Protein AF-A0A285BYW1-F1 (afdb_monomer_lite)

Radius of gyration: 15.62 Å; chains: 1; bounding box: 42×23×35 Å

Sequence (53 aa):
MELAQHNQAISAEKTNLSVYTQKQLDLIAKELNERPRKTLNFLSPMEKILAVL

Organism: NCBI:txid44577

Secondary structure (DSSP, 8-state):
------------TT--GGGS-HHHHHHHHHHHHHS--GGGTT--HHHHHHTT-

pLDDT: mean 82.76, std 20.57, range [39.09, 98.31]

Structure (mmCIF, N/CA/C/O backbone):
data_AF-A0A285BYW1-F1
#
_entry.id   AF-A0A285BYW1-F1
#
loop_
_atom_site.group_PDB
_atom_site.id
_atom_site.type_symbol
_atom_site.label_atom_id
_atom_site.label_alt_id
_atom_site.label_comp_id
_atom_site.label_asym_id
_atom_site.label_entity_id
_atom_site.label_seq_id
_atom_site.pdbx_PDB_ins_code
_atom_site.Cartn_x
_atom_site.Cartn_y
_atom_site.Cartn_z
_atom_site.occupancy
_atom_site.B_iso_or_equiv
_atom_site.auth_seq_id
_atom_site.auth_comp_id
_atom_site.auth_asym_id
_atom_site.auth_atom_id
_atom_site.pdbx_PDB_model_num
ATOM 1 N N . MET A 1 1 ? -29.499 -14.280 9.211 1.00 39.09 1 MET A N 1
ATOM 2 C CA . MET A 1 1 ? -28.382 -15.033 8.610 1.00 39.09 1 MET A CA 1
ATOM 3 C C . MET A 1 1 ? -27.111 -14.400 9.134 1.00 39.09 1 MET A C 1
ATOM 5 O O . MET A 1 1 ? -26.822 -13.254 8.825 1.00 39.09 1 MET A O 1
ATOM 9 N N . GLU A 1 2 ? -26.512 -15.084 10.092 1.00 45.19 2 GLU A N 1
ATOM 10 C CA . GLU A 1 2 ? -25.505 -14.600 11.029 1.00 45.19 2 GLU A CA 1
ATOM 11 C C . GLU A 1 2 ? -24.118 -14.677 10.376 1.00 45.19 2 GLU A C 1
ATOM 13 O O . GLU A 1 2 ? -23.679 -15.756 9.995 1.00 45.19 2 GLU A O 1
ATOM 18 N N . LEU A 1 3 ? -23.441 -13.539 10.202 1.00 43.75 3 LEU A N 1
ATOM 19 C CA . LEU A 1 3 ? -22.032 -13.494 9.794 1.00 43.75 3 LEU A CA 1
ATOM 20 C C . LEU A 1 3 ? -21.184 -13.141 11.016 1.00 43.75 3 LEU A C 1
ATOM 22 O O . LEU A 1 3 ? -20.589 -12.069 11.099 1.00 43.75 3 LEU A O 1
ATOM 26 N N . ALA A 1 4 ? -21.173 -14.043 11.996 1.00 45.19 4 ALA A N 1
ATOM 27 C CA . ALA A 1 4 ? -20.237 -13.980 13.102 1.00 45.19 4 ALA A CA 1
ATOM 28 C C . ALA A 1 4 ? -19.028 -14.879 12.806 1.00 45.19 4 ALA A C 1
ATOM 30 O O . ALA A 1 4 ? -19.122 -16.099 12.774 1.00 45.19 4 ALA A O 1
ATOM 31 N N . GLN A 1 5 ? -17.884 -14.212 12.643 1.00 50.97 5 GLN A N 1
ATOM 32 C CA . GLN A 1 5 ? -16.621 -14.590 13.278 1.00 50.97 5 GLN A CA 1
ATOM 33 C C . GLN A 1 5 ? -16.000 -15.931 12.859 1.00 50.97 5 GLN A C 1
ATOM 35 O O . GLN A 1 5 ? -16.082 -16.932 13.565 1.00 50.97 5 GLN A O 1
ATOM 40 N N . HIS A 1 6 ? -15.205 -15.902 11.788 1.00 44.38 6 HIS A N 1
ATOM 41 C CA . HIS A 1 6 ? -14.128 -16.874 11.614 1.00 44.38 6 HIS A CA 1
ATOM 42 C C . HIS A 1 6 ? -12.791 -16.159 11.410 1.00 44.38 6 HIS A C 1
ATOM 44 O O . HIS A 1 6 ? -12.317 -16.005 10.293 1.00 44.38 6 HIS A O 1
ATOM 50 N N . ASN A 1 7 ? -12.188 -15.716 12.514 1.00 51.41 7 ASN A N 1
ATOM 51 C CA . ASN A 1 7 ? -10.771 -15.363 12.563 1.00 51.41 7 ASN A CA 1
ATOM 52 C C . ASN A 1 7 ? -10.095 -16.308 13.556 1.00 51.41 7 ASN A C 1
ATOM 54 O O . ASN A 1 7 ? -9.864 -15.961 14.714 1.00 51.41 7 ASN A O 1
ATOM 58 N N . GLN A 1 8 ? -9.825 -17.536 13.111 1.00 46.84 8 GLN A N 1
ATOM 59 C CA . GLN A 1 8 ? -8.952 -18.437 13.850 1.00 46.84 8 GLN A CA 1
ATOM 60 C C . GLN A 1 8 ? -7.493 -18.009 13.651 1.00 46.84 8 GLN A C 1
ATOM 62 O O . GLN A 1 8 ? -6.919 -18.144 12.577 1.00 46.84 8 GLN A O 1
ATOM 67 N N . ALA A 1 9 ? -6.953 -17.447 14.733 1.00 52.56 9 ALA A N 1
ATOM 68 C CA . ALA A 1 9 ? -5.568 -17.508 15.191 1.00 52.56 9 ALA A CA 1
ATOM 69 C C . ALA A 1 9 ? -4.454 -17.456 14.124 1.00 52.56 9 ALA A C 1
ATOM 71 O O . ALA A 1 9 ? -3.849 -18.468 13.777 1.00 52.56 9 ALA A O 1
ATOM 72 N N . ILE A 1 10 ? -4.061 -16.238 13.746 1.00 55.06 10 ILE A N 1
ATOM 73 C CA . ILE A 1 10 ? -2.653 -15.948 13.441 1.00 55.06 10 ILE A CA 1
ATOM 74 C C . ILE A 1 10 ? -2.036 -15.469 14.757 1.00 55.06 10 ILE A C 1
ATOM 76 O O . ILE A 1 10 ? -2.600 -14.593 15.402 1.00 55.06 10 ILE A O 1
ATOM 80 N N . SER A 1 11 ? -0.929 -16.063 15.202 1.00 53.88 11 SER A N 1
ATOM 81 C CA . SER A 1 11 ? -0.214 -15.625 16.411 1.00 53.88 11 SER A CA 1
ATOM 82 C C . SER A 1 11 ? 0.185 -14.144 16.265 1.00 53.88 11 SER A C 1
ATOM 84 O O . SER A 1 11 ? 1.048 -13.798 15.460 1.00 53.88 11 SER A O 1
ATOM 86 N N . ALA A 1 12 ? -0.534 -13.265 16.975 1.00 53.88 12 ALA A N 1
ATOM 87 C CA . ALA A 1 12 ? -0.743 -11.858 16.617 1.00 53.88 12 ALA A CA 1
ATOM 88 C C . ALA A 1 12 ? -0.076 -10.844 17.558 1.00 53.88 12 ALA A C 1
ATOM 90 O O . ALA A 1 12 ? -0.523 -9.700 17.620 1.00 53.88 12 ALA A O 1
ATOM 91 N N . GLU A 1 13 ? 1.000 -11.183 18.271 1.00 55.69 13 GLU A N 1
ATOM 92 C CA . GLU A 1 13 ? 1.625 -10.185 19.159 1.00 55.69 13 GLU A CA 1
ATOM 93 C C . GLU A 1 13 ? 2.258 -8.994 18.405 1.00 55.69 13 GLU A C 1
ATOM 95 O O . GLU A 1 13 ? 2.551 -7.969 19.013 1.00 55.69 13 GLU A O 1
ATOM 100 N N . LYS A 1 14 ? 2.412 -9.062 17.070 1.00 58.47 14 LYS A N 1
ATOM 101 C CA . LYS A 1 14 ? 2.921 -7.944 16.243 1.00 58.47 14 LYS A CA 1
ATOM 102 C C . LYS A 1 14 ? 2.017 -7.494 15.092 1.00 58.47 14 LYS A C 1
ATOM 104 O O . LYS A 1 14 ? 2.429 -6.644 14.304 1.00 58.47 14 LYS A O 1
ATOM 109 N N . THR A 1 15 ? 0.809 -8.035 14.938 1.00 72.38 15 THR A N 1
ATOM 110 C CA . THR A 1 15 ? -0.059 -7.665 13.796 1.00 72.38 15 THR A CA 1
ATOM 111 C C . THR A 1 15 ? -1.538 -7.788 14.141 1.00 72.38 15 THR A C 1
ATOM 113 O O . THR A 1 15 ? -2.334 -8.341 13.387 1.00 72.38 15 THR A O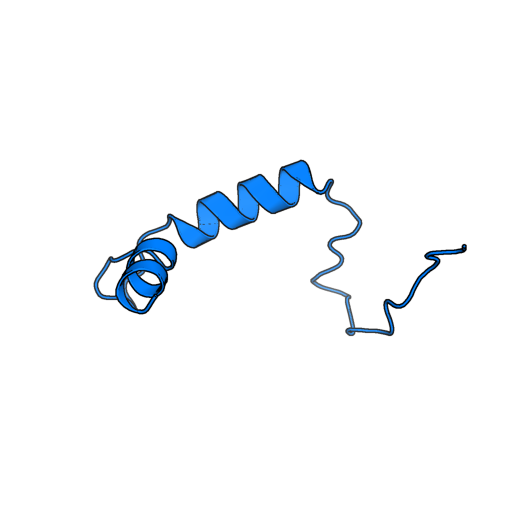 1
ATOM 116 N N . ASN A 1 16 ? -1.932 -7.269 15.303 1.00 84.56 16 ASN A N 1
ATOM 117 C CA . ASN A 1 16 ? -3.346 -7.055 15.563 1.00 84.56 16 ASN A CA 1
ATOM 118 C C . ASN A 1 16 ? -3.850 -5.847 14.750 1.00 84.56 16 ASN A C 1
ATOM 120 O O . ASN A 1 16 ? -3.611 -4.701 15.123 1.00 84.56 16 ASN A O 1
ATOM 124 N N . LEU A 1 17 ? -4.550 -6.106 13.642 1.00 84.38 17 LEU A N 1
ATOM 125 C CA . LEU A 1 17 ? -5.122 -5.064 12.782 1.00 84.38 17 LEU A CA 1
ATOM 126 C C . LEU A 1 17 ? -6.496 -4.567 13.255 1.00 84.38 17 LEU A C 1
ATOM 128 O O . LEU A 1 17 ? -6.986 -3.581 12.713 1.00 84.38 17 LEU A O 1
ATOM 132 N N . SER A 1 18 ? -7.106 -5.199 14.269 1.00 87.06 18 SER A N 1
ATOM 133 C CA . SER A 1 18 ? -8.444 -4.817 14.755 1.00 87.06 18 SER A CA 1
ATOM 134 C C . SER A 1 18 ? -8.490 -3.428 15.397 1.00 87.06 18 SER A C 1
ATOM 136 O O . SER A 1 18 ? -9.566 -2.863 15.565 1.00 87.06 18 SER A O 1
ATOM 138 N N . VAL A 1 19 ? -7.324 -2.857 15.715 1.00 89.44 19 VAL A N 1
ATOM 139 C CA . VAL A 1 19 ? -7.180 -1.488 16.230 1.00 89.44 19 VAL A CA 1
ATOM 140 C C . VAL A 1 19 ? -7.380 -0.413 15.155 1.00 89.44 19 VAL A C 1
ATOM 142 O O . VAL A 1 19 ? -7.541 0.758 15.490 1.00 89.44 19 VAL A O 1
ATOM 145 N N . TYR A 1 20 ? -7.364 -0.787 13.873 1.00 91.06 20 TYR A N 1
ATOM 146 C CA . TYR A 1 20 ? -7.557 0.127 12.752 1.00 91.06 20 TYR A CA 1
ATOM 147 C C . TYR A 1 20 ? -8.961 -0.021 12.165 1.00 91.06 20 TYR A C 1
ATOM 149 O O . TYR A 1 20 ? -9.495 -1.119 12.023 1.00 91.06 20 TYR A O 1
ATOM 157 N N . THR A 1 21 ? -9.550 1.099 11.75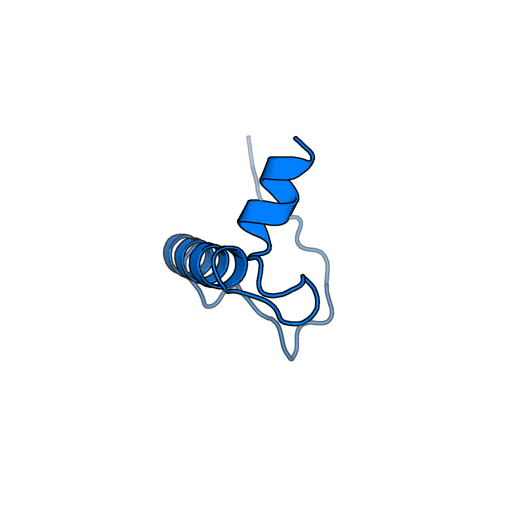7 1.00 95.00 21 THR A N 1
ATOM 158 C CA . THR A 1 21 ? -10.754 1.091 10.919 1.00 95.00 21 THR A CA 1
ATOM 159 C C . THR A 1 21 ? -10.418 0.597 9.513 1.00 95.00 21 THR A C 1
ATOM 161 O O . THR A 1 21 ? -9.301 0.792 9.031 1.00 95.00 21 THR A O 1
ATOM 164 N N . GLN A 1 22 ? -11.407 0.050 8.801 1.00 94.25 22 GLN A N 1
ATOM 165 C CA . GLN A 1 22 ? -11.221 -0.374 7.409 1.00 94.25 22 GLN A CA 1
ATOM 166 C C . GLN A 1 22 ? -10.673 0.761 6.531 1.00 94.25 22 GLN A C 1
ATOM 168 O O . GLN A 1 22 ? -9.707 0.566 5.808 1.00 94.25 22 GLN A O 1
ATOM 173 N N . LYS A 1 23 ? -11.194 1.985 6.691 1.00 96.75 23 LYS A N 1
ATOM 174 C CA . LYS A 1 23 ? -10.712 3.163 5.955 1.00 96.75 23 LYS A CA 1
ATOM 175 C C . LYS A 1 23 ? -9.225 3.444 6.195 1.00 96.75 23 LYS A C 1
ATOM 177 O O . LYS A 1 23 ? -8.523 3.847 5.273 1.00 96.75 23 LYS A O 1
ATOM 182 N N . GLN A 1 24 ? -8.736 3.264 7.424 1.00 96.12 24 GLN A N 1
ATOM 183 C CA . GLN A 1 24 ? -7.307 3.414 7.720 1.00 96.12 24 GLN A CA 1
ATOM 184 C C . GLN A 1 24 ? -6.487 2.321 7.035 1.00 96.12 24 GLN A C 1
ATOM 186 O O . GLN A 1 24 ? -5.456 2.629 6.444 1.00 96.12 24 GLN A O 1
ATOM 191 N N . LEU A 1 25 ? -6.960 1.074 7.066 1.00 95.88 25 LEU A N 1
ATOM 192 C CA . LEU A 1 25 ? -6.304 -0.038 6.378 1.00 95.88 25 LEU A CA 1
ATOM 193 C C . LEU A 1 25 ? -6.267 0.173 4.860 1.00 95.88 25 LEU A C 1
ATOM 195 O O . LEU A 1 25 ? -5.230 -0.070 4.252 1.00 95.88 25 LEU A O 1
ATOM 199 N N . ASP A 1 26 ? -7.336 0.700 4.263 1.00 96.88 26 ASP A N 1
ATOM 200 C CA . ASP A 1 26 ? -7.401 0.999 2.829 1.00 96.88 26 ASP A CA 1
ATOM 201 C C . ASP A 1 26 ? -6.394 2.089 2.434 1.00 96.88 26 ASP A C 1
ATOM 203 O O . ASP A 1 26 ? -5.706 1.968 1.419 1.00 96.88 26 ASP A O 1
ATOM 207 N N . LEU A 1 27 ? -6.259 3.142 3.250 1.00 98.00 27 LEU A N 1
ATOM 208 C CA . LEU A 1 27 ? -5.265 4.197 3.028 1.00 98.00 27 LEU A CA 1
ATOM 209 C C . LEU A 1 27 ? -3.835 3.657 3.138 1.00 98.00 27 LEU A C 1
ATOM 211 O O . LEU A 1 27 ? -3.009 3.946 2.274 1.00 98.00 27 LEU A O 1
ATOM 215 N N . ILE A 1 28 ? -3.562 2.837 4.157 1.00 95.81 28 ILE A N 1
ATOM 216 C CA . ILE A 1 28 ? -2.258 2.188 4.341 1.00 95.81 28 ILE A CA 1
ATOM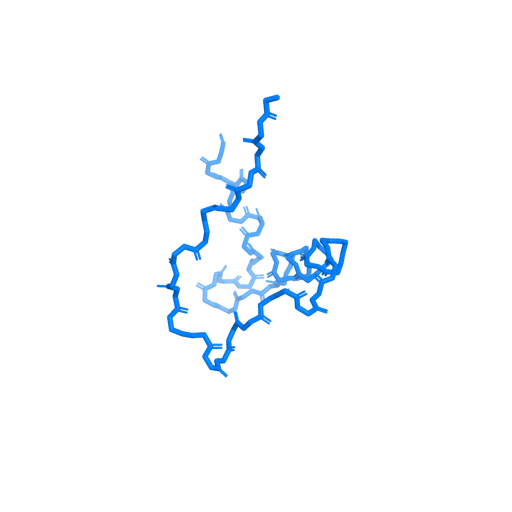 217 C C . ILE A 1 28 ? -1.958 1.264 3.154 1.00 95.81 28 ILE A C 1
ATOM 219 O O . ILE A 1 28 ? -0.861 1.300 2.600 1.00 95.81 28 ILE A O 1
ATOM 223 N N . ALA A 1 29 ? -2.927 0.452 2.728 1.00 96.38 29 ALA A N 1
ATOM 224 C CA . ALA A 1 29 ? -2.775 -0.444 1.589 1.00 96.38 29 ALA A CA 1
ATOM 225 C C . ALA A 1 29 ? -2.481 0.334 0.302 1.00 96.38 29 ALA A C 1
ATOM 227 O O . ALA A 1 29 ? -1.571 -0.036 -0.442 1.00 96.38 29 ALA A O 1
ATOM 228 N N . LYS A 1 30 ? -3.196 1.441 0.068 1.00 97.81 30 LYS A N 1
ATOM 229 C CA . LYS A 1 30 ? -2.953 2.331 -1.068 1.00 97.81 30 LYS A CA 1
ATOM 230 C C . LYS A 1 30 ? -1.522 2.870 -1.054 1.00 97.81 30 LYS A C 1
ATOM 232 O O . LYS A 1 30 ? -0.799 2.672 -2.026 1.00 97.81 30 LYS A O 1
ATOM 237 N N . GLU A 1 31 ? -1.081 3.451 0.061 1.00 98.06 31 GLU A N 1
ATOM 238 C CA . GLU A 1 31 ? 0.281 3.981 0.203 1.00 98.06 31 GLU A CA 1
ATOM 239 C C . GLU A 1 31 ? 1.343 2.899 -0.053 1.00 98.06 31 GLU A C 1
ATOM 241 O O . GLU A 1 31 ? 2.317 3.112 -0.779 1.00 98.06 31 GLU A O 1
ATOM 246 N N . LEU A 1 32 ? 1.154 1.700 0.505 1.00 97.25 32 LEU A N 1
ATOM 247 C CA . LEU A 1 32 ? 2.097 0.597 0.338 1.00 97.25 32 LEU A CA 1
ATOM 248 C C . LEU A 1 32 ? 2.184 0.098 -1.106 1.00 97.25 32 LEU A C 1
ATOM 250 O O . LEU A 1 32 ? 3.293 -0.250 -1.538 1.00 97.25 32 LEU A O 1
ATOM 254 N N . ASN A 1 33 ? 1.045 0.060 -1.802 1.00 98.06 33 ASN A N 1
ATOM 255 C CA . ASN A 1 33 ? 0.914 -0.413 -3.177 1.00 98.06 33 ASN A CA 1
ATOM 256 C C . ASN A 1 33 ? 1.392 0.611 -4.205 1.00 98.06 33 ASN A C 1
ATOM 258 O O . ASN A 1 33 ? 1.911 0.207 -5.239 1.00 98.06 33 ASN A O 1
ATOM 262 N N . GLU A 1 34 ? 1.261 1.907 -3.925 1.00 98.06 34 GLU A N 1
ATOM 263 C CA . GLU A 1 34 ? 1.744 2.991 -4.791 1.00 98.06 34 GLU A CA 1
ATOM 264 C C . GLU A 1 34 ? 3.235 3.289 -4.572 1.00 98.06 34 GLU A C 1
ATOM 266 O O . GLU A 1 34 ? 3.873 3.934 -5.400 1.00 98.06 34 GLU A O 1
ATOM 271 N N . ARG A 1 35 ? 3.837 2.798 -3.479 1.00 98.31 35 ARG A N 1
ATOM 272 C CA . ARG A 1 35 ? 5.236 3.099 -3.148 1.00 98.31 35 ARG A CA 1
ATOM 273 C C . ARG A 1 35 ? 6.241 2.404 -4.088 1.00 98.31 35 ARG A C 1
ATOM 275 O O . ARG 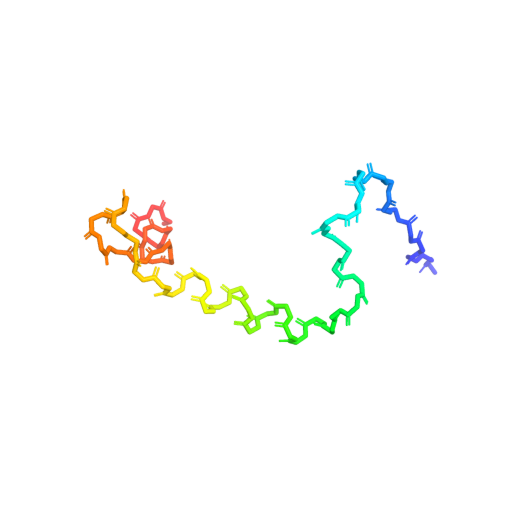A 1 35 ? 6.308 1.170 -4.070 1.00 98.31 35 ARG A O 1
ATOM 282 N N . PRO A 1 36 ? 7.136 3.158 -4.760 1.00 98.19 36 PRO A N 1
ATOM 283 C CA . PRO A 1 36 ? 8.274 2.625 -5.515 1.00 98.19 36 PRO A CA 1
ATOM 284 C C . PRO A 1 36 ? 9.162 1.683 -4.697 1.00 98.19 36 PRO A C 1
ATOM 286 O O . PRO A 1 36 ? 9.568 2.006 -3.575 1.00 98.19 36 PRO A O 1
ATOM 289 N N . ARG A 1 37 ? 9.520 0.520 -5.255 1.00 98.00 37 ARG A N 1
ATOM 290 C CA . ARG A 1 37 ? 10.391 -0.464 -4.588 1.00 98.00 37 ARG A CA 1
ATOM 291 C C . ARG A 1 37 ? 11.661 -0.702 -5.381 1.00 98.00 37 ARG A C 1
ATOM 293 O O . ARG A 1 37 ? 11.608 -1.070 -6.547 1.00 98.00 37 ARG A O 1
ATOM 300 N N . LYS A 1 38 ? 12.818 -0.607 -4.719 1.00 97.94 38 LYS A N 1
ATOM 301 C CA . LYS A 1 38 ? 14.123 -0.935 -5.326 1.00 97.94 38 LYS A CA 1
ATOM 302 C C . LYS A 1 38 ? 14.149 -2.351 -5.910 1.00 97.94 38 LYS A C 1
ATOM 304 O O . LYS A 1 38 ? 14.658 -2.553 -7.002 1.00 97.94 38 LYS A O 1
ATOM 309 N N . THR A 1 39 ? 13.533 -3.304 -5.212 1.00 97.19 39 THR A N 1
ATOM 310 C CA . THR A 1 39 ? 13.405 -4.706 -5.643 1.00 97.19 39 THR A CA 1
ATOM 311 C C . THR A 1 39 ? 12.539 -4.888 -6.891 1.00 97.19 39 THR A C 1
ATOM 313 O O . THR A 1 39 ? 12.625 -5.923 -7.538 1.00 97.19 39 THR A O 1
ATOM 316 N N . LEU A 1 40 ? 11.722 -3.892 -7.243 1.00 96.81 40 LEU A N 1
ATOM 317 C CA . LEU A 1 40 ? 10.885 -3.866 -8.443 1.00 96.81 40 LEU A CA 1
ATOM 318 C C . LEU A 1 40 ? 11.437 -2.892 -9.497 1.00 96.81 40 LEU A C 1
ATOM 320 O O . LEU A 1 40 ? 10.674 -2.380 -10.311 1.00 96.81 40 LEU A O 1
ATOM 324 N N . ASN A 1 41 ? 12.748 -2.616 -9.485 1.00 97.12 41 ASN A N 1
ATOM 325 C CA . ASN A 1 41 ? 13.392 -1.609 -10.340 1.00 97.12 41 ASN A CA 1
ATOM 326 C C . ASN A 1 41 ? 12.756 -0.218 -10.199 1.00 97.12 41 ASN A C 1
ATOM 328 O O . ASN A 1 41 ? 12.542 0.478 -11.184 1.00 97.12 41 ASN A O 1
ATOM 332 N N . PHE A 1 42 ? 12.437 0.167 -8.962 1.00 97.56 42 PHE A N 1
ATOM 333 C CA . PHE A 1 42 ? 11.754 1.416 -8.609 1.00 97.56 42 PHE A CA 1
ATOM 334 C C . PHE A 1 42 ? 10.317 1.556 -9.129 1.00 97.56 42 PHE A C 1
ATOM 336 O O . PHE A 1 42 ? 9.729 2.617 -8.966 1.00 97.56 42 PHE A O 1
ATOM 343 N N . LEU A 1 43 ? 9.708 0.489 -9.647 1.00 97.94 43 LEU A N 1
ATOM 344 C CA . LEU A 1 43 ? 8.264 0.451 -9.880 1.00 97.94 43 LEU A CA 1
ATOM 345 C C . LEU A 1 43 ? 7.520 0.168 -8.568 1.00 97.94 43 LEU A C 1
ATOM 347 O O . LEU A 1 43 ? 8.058 -0.431 -7.627 1.00 97.94 43 LEU A O 1
ATOM 351 N N . SER A 1 44 ? 6.278 0.619 -8.493 1.00 98.31 44 SER A N 1
ATOM 352 C CA . SER 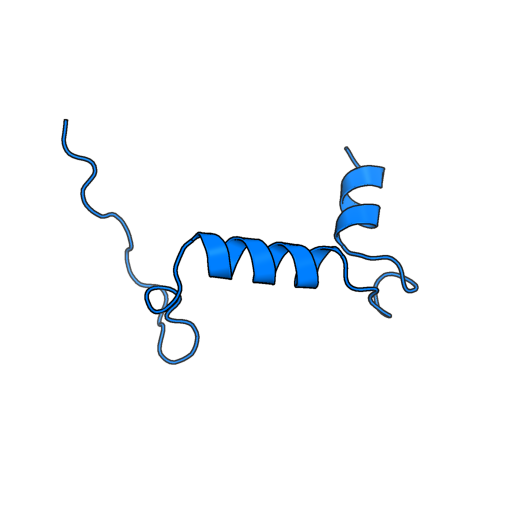A 1 44 ? 5.353 0.318 -7.410 1.00 98.31 44 SER A CA 1
ATOM 353 C C . SER A 1 44 ? 4.765 -1.095 -7.559 1.00 98.31 44 SER A C 1
ATOM 355 O O . SER A 1 44 ? 4.669 -1.627 -8.673 1.00 98.31 44 SER A O 1
ATOM 357 N N . PRO A 1 45 ? 4.357 -1.741 -6.451 1.00 98.25 45 PRO A N 1
ATOM 358 C CA . PRO A 1 45 ? 3.607 -2.992 -6.513 1.00 98.25 45 PRO A CA 1
ATOM 359 C C . PRO A 1 45 ? 2.362 -2.896 -7.401 1.00 98.25 45 PRO A C 1
ATOM 361 O O . PRO A 1 45 ? 2.093 -3.823 -8.162 1.00 98.25 45 PRO A O 1
ATOM 364 N N . MET A 1 46 ? 1.643 -1.771 -7.351 1.00 97.94 46 MET A N 1
ATOM 365 C CA . MET A 1 46 ? 0.453 -1.536 -8.167 1.00 97.94 46 MET A CA 1
ATOM 366 C C . MET A 1 46 ? 0.768 -1.585 -9.666 1.00 97.94 46 MET A C 1
ATOM 368 O O . MET A 1 46 ? 0.100 -2.312 -10.395 1.00 97.94 46 MET A O 1
ATOM 372 N N . GLU A 1 47 ? 1.813 -0.889 -10.123 1.00 98.00 47 GLU A N 1
ATOM 373 C CA . GLU A 1 47 ? 2.234 -0.915 -11.534 1.00 98.00 47 GLU A CA 1
ATOM 374 C C . GLU A 1 47 ? 2.615 -2.326 -11.994 1.00 98.00 47 GLU A C 1
ATOM 376 O O . GLU A 1 47 ? 2.270 -2.738 -13.100 1.00 98.00 47 GLU A O 1
ATOM 381 N N . LYS A 1 48 ? 3.306 -3.095 -11.143 1.00 96.88 48 LYS A N 1
ATOM 382 C CA . LYS A 1 48 ? 3.678 -4.479 -11.466 1.00 96.88 48 LYS A CA 1
ATOM 383 C C . LYS A 1 48 ? 2.473 -5.402 -11.581 1.00 96.88 48 LYS A C 1
ATOM 385 O O . LYS A 1 48 ? 2.466 -6.245 -12.469 1.00 96.88 48 LYS A O 1
ATOM 390 N N . ILE A 1 49 ? 1.488 -5.253 -10.699 1.00 96.38 49 ILE A N 1
ATOM 391 C CA . ILE A 1 49 ? 0.257 -6.048 -10.742 1.00 96.38 49 ILE A CA 1
ATOM 392 C C . ILE A 1 49 ? -0.545 -5.702 -11.999 1.00 96.38 49 ILE A C 1
ATOM 394 O O . ILE A 1 49 ? -0.926 -6.607 -12.731 1.00 96.38 49 ILE A O 1
ATOM 398 N N . LEU A 1 50 ? -0.734 -4.412 -12.294 1.00 95.75 50 LEU A N 1
ATOM 399 C CA . LEU A 1 50 ? -1.461 -3.955 -13.485 1.00 95.75 50 LEU A CA 1
ATOM 400 C C . LEU A 1 50 ? -0.833 -4.437 -14.798 1.00 95.75 50 LEU A C 1
ATOM 402 O O . LEU A 1 50 ? -1.552 -4.647 -15.762 1.00 95.75 50 LEU A O 1
ATOM 406 N N . ALA A 1 51 ? 0.486 -4.632 -14.847 1.00 94.31 51 ALA A N 1
ATOM 407 C CA . ALA A 1 51 ? 1.171 -5.134 -16.038 1.00 94.31 51 ALA A CA 1
ATOM 408 C C . ALA A 1 51 ? 0.947 -6.636 -16.319 1.00 94.31 51 ALA A C 1
ATOM 410 O O . ALA A 1 51 ? 1.361 -7.116 -17.373 1.00 94.31 51 ALA A O 1
ATOM 411 N N . VAL A 1 52 ? 0.374 -7.386 -15.371 1.00 92.50 52 VAL A N 1
ATOM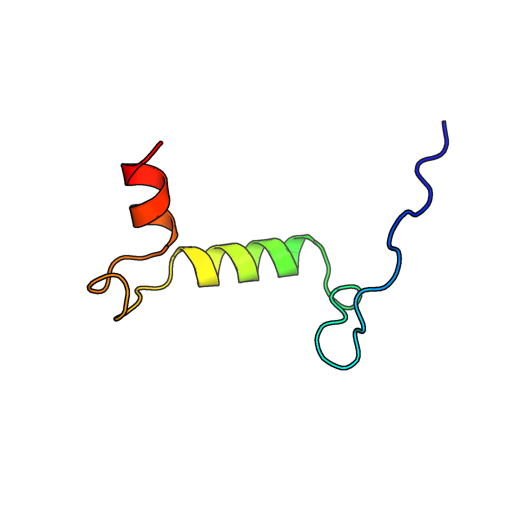 412 C CA . VAL A 1 52 ? 0.161 -8.845 -15.462 1.00 92.50 52 VAL A CA 1
ATOM 413 C C . VAL A 1 52 ? -1.334 -9.210 -15.489 1.00 92.50 52 VAL A C 1
ATOM 415 O O . VAL A 1 52 ? -1.671 -10.370 -15.722 1.00 92.50 52 VAL A O 1
ATOM 418 N N . LEU A 1 53 ? -2.218 -8.235 -15.260 1.00 79.12 53 LEU A N 1
ATOM 419 C CA . LEU A 1 53 ? -3.671 -8.364 -15.422 1.00 79.12 53 LEU A CA 1
ATOM 420 C C . LEU A 1 53 ? -4.077 -8.171 -16.887 1.00 79.12 53 LEU A C 1
ATOM 422 O O . LEU A 1 53 ? -4.999 -8.899 -17.315 1.00 79.12 53 LEU A O 1
#

Foldseek 3Di:
DDPDDDDPDDPDPPPPCVVDDPVRVVVVVVCQQCAQDVVVVRGGVVVVVVVVD